Protein AF-A0A061N9H5-F1 (afdb_monomer)

Radius of gyration: 16.97 Å; Cα contacts (8 Å, |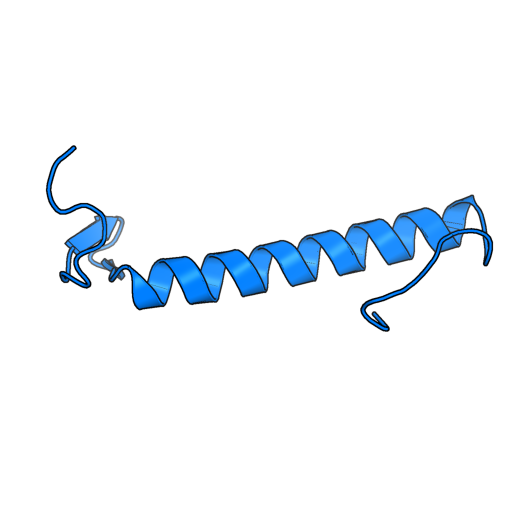Δi|>4): 29; chains: 1; bounding box: 36×19×45 Å

Structure (mmCIF, N/CA/C/O backbone):
data_AF-A0A061N9H5-F1
#
_entry.id   AF-A0A061N9H5-F1
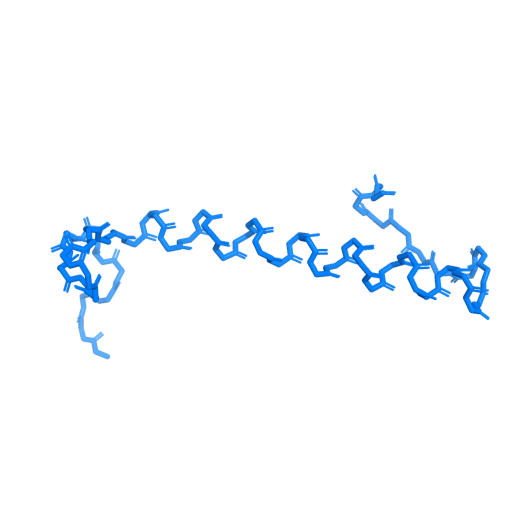#
loop_
_atom_site.group_PDB
_atom_site.id
_atom_site.type_symbol
_atom_site.label_atom_id
_atom_site.label_alt_id
_atom_site.label_comp_id
_atom_site.label_asym_id
_atom_site.label_entity_id
_atom_site.label_seq_id
_atom_site.pdbx_PDB_ins_code
_atom_site.Cartn_x
_atom_site.Cartn_y
_atom_site.Cartn_z
_atom_site.occupancy
_atom_site.B_iso_or_equiv
_atom_site.auth_seq_id
_atom_site.auth_comp_id
_atom_site.auth_asym_id
_atom_site.auth_atom_id
_atom_site.pdbx_PDB_model_num
ATOM 1 N N . MET A 1 1 ? -23.177 -8.943 7.071 1.00 67.38 1 MET A N 1
ATOM 2 C CA . MET A 1 1 ? -23.220 -8.708 8.532 1.00 67.38 1 MET A CA 1
ATOM 3 C C . MET A 1 1 ? -23.664 -7.280 8.774 1.00 67.38 1 MET A C 1
ATOM 5 O O . MET A 1 1 ? -23.141 -6.413 8.091 1.00 67.38 1 MET A O 1
ATOM 9 N N . PRO A 1 2 ? -24.602 -6.996 9.682 1.00 82.56 2 PRO A N 1
ATOM 10 C CA . PRO A 1 2 ? -24.890 -5.618 10.076 1.00 82.56 2 PRO A CA 1
ATOM 11 C C . PRO A 1 2 ? -23.631 -4.963 10.685 1.00 82.56 2 PRO A C 1
ATOM 13 O O . PRO A 1 2 ? -22.814 -5.658 11.283 1.00 82.56 2 PRO A O 1
ATOM 16 N N . ASN A 1 3 ? -23.475 -3.639 10.570 1.00 85.31 3 ASN A N 1
ATOM 17 C CA . ASN A 1 3 ? -22.464 -2.829 11.285 1.00 85.31 3 ASN A CA 1
ATOM 18 C C . ASN A 1 3 ? -20.975 -2.962 10.883 1.00 85.31 3 ASN A C 1
ATOM 20 O O . ASN A 1 3 ? -20.124 -2.370 11.545 1.00 85.31 3 ASN A O 1
ATOM 24 N N . TYR A 1 4 ? -20.632 -3.656 9.796 1.00 79.25 4 TYR A N 1
ATOM 25 C CA . TYR A 1 4 ? -19.234 -3.831 9.348 1.00 79.25 4 TYR A CA 1
ATOM 26 C C . TYR A 1 4 ? -18.513 -2.530 8.942 1.00 79.25 4 TYR A C 1
ATOM 28 O O . TYR A 1 4 ? -17.287 -2.474 8.961 1.00 79.25 4 TYR A O 1
ATOM 36 N N . LEU A 1 5 ? -19.262 -1.474 8.603 1.00 89.75 5 LEU A N 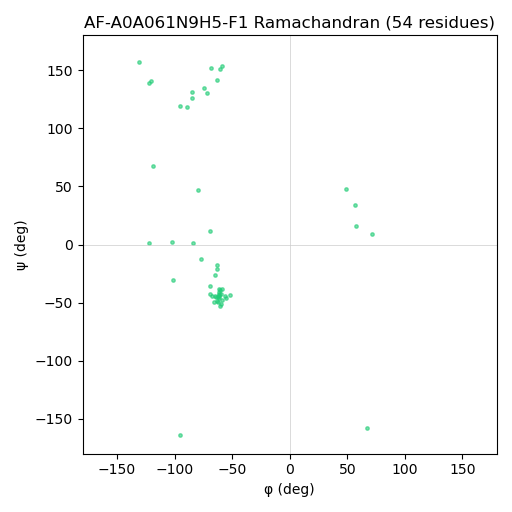1
ATOM 37 C CA . LEU A 1 5 ? -18.713 -0.152 8.275 1.00 89.75 5 LEU A CA 1
ATOM 38 C C . LEU A 1 5 ? -18.433 0.721 9.512 1.00 89.75 5 LEU A C 1
ATOM 40 O O . LEU A 1 5 ? -17.991 1.861 9.382 1.00 89.75 5 LEU A O 1
ATOM 44 N N . GLN A 1 6 ? -18.679 0.218 10.724 1.00 93.19 6 GLN A N 1
ATOM 45 C CA . GLN A 1 6 ? -18.368 0.963 11.940 1.00 93.19 6 GLN A CA 1
ATOM 46 C C . GLN A 1 6 ? -16.856 0.970 12.195 1.00 93.19 6 GLN A C 1
ATOM 48 O O . GLN A 1 6 ? -16.194 -0.065 12.165 1.00 93.19 6 GLN A O 1
ATOM 53 N N . ASN A 1 7 ? -16.299 2.135 12.532 1.00 93.38 7 ASN A N 1
ATOM 54 C CA . ASN A 1 7 ? -14.879 2.290 12.863 1.00 93.38 7 ASN A CA 1
ATOM 55 C C . ASN A 1 7 ? -14.554 1.845 14.305 1.00 93.38 7 ASN A C 1
ATOM 57 O O . ASN A 1 7 ? -13.895 2.565 15.055 1.00 93.38 7 ASN A O 1
ATOM 61 N N . LYS A 1 8 ? -15.051 0.673 14.706 1.00 94.38 8 LYS A N 1
ATOM 62 C CA . LYS A 1 8 ? -14.787 0.077 16.020 1.00 94.38 8 LYS A CA 1
ATOM 63 C C . LYS A 1 8 ? -13.325 -0.353 16.140 1.00 94.38 8 LYS A C 1
ATOM 65 O O . LYS A 1 8 ? -12.679 -0.662 15.139 1.00 94.38 8 LYS A O 1
ATOM 70 N N . VAL A 1 9 ? -12.824 -0.360 17.374 1.00 94.88 9 VAL A N 1
ATOM 71 C CA . VAL A 1 9 ? -11.523 -0.947 17.708 1.00 94.88 9 VAL A CA 1
ATOM 72 C C . VAL A 1 9 ? -11.717 -2.443 17.936 1.00 94.88 9 VAL A C 1
ATOM 74 O O . VAL A 1 9 ? -12.549 -2.845 18.746 1.00 94.88 9 VAL A O 1
ATOM 77 N N . CYS A 1 10 ? -10.938 -3.252 17.232 1.00 92.88 10 CYS A N 1
ATOM 78 C CA . CYS A 1 10 ? -10.888 -4.702 17.351 1.00 92.88 10 CYS A CA 1
ATOM 79 C C . CYS A 1 10 ? -9.466 -5.114 17.737 1.00 92.88 10 CYS A C 1
ATOM 81 O O . CYS A 1 10 ? -8.501 -4.552 17.222 1.00 92.88 10 CYS A O 1
ATOM 83 N N . LYS A 1 11 ? -9.323 -6.103 18.616 1.00 96.06 11 LYS A N 1
ATOM 84 C CA . LYS A 1 11 ? -8.023 -6.686 18.954 1.00 96.06 11 LYS A CA 1
ATOM 85 C C . LYS A 1 11 ? -7.737 -7.841 17.990 1.00 96.06 11 LYS A C 1
ATOM 87 O O . LYS A 1 11 ? -8.532 -8.772 17.909 1.00 96.06 11 LYS A O 1
ATOM 92 N N . GLY A 1 12 ? -6.667 -7.729 17.211 1.00 89.38 12 GLY A N 1
ATOM 93 C CA . GLY A 1 12 ? -6.199 -8.758 16.283 1.00 89.38 12 GLY A CA 1
ATOM 94 C C . GLY A 1 12 ? -5.116 -9.640 16.904 1.00 89.38 12 GLY A C 1
ATOM 95 O O . GLY A 1 12 ? -4.917 -9.642 18.119 1.00 89.38 12 GLY A O 1
ATOM 96 N N . SER A 1 13 ? -4.400 -10.379 16.057 1.00 92.94 13 SER A N 1
ATOM 97 C CA . SER A 1 13 ? -3.230 -11.159 16.471 1.00 92.94 13 SER A CA 1
ATOM 98 C C . SER A 1 13 ? -2.156 -10.269 17.105 1.00 92.94 13 SER A C 1
ATOM 100 O O . SER A 1 13 ? -2.056 -9.086 16.778 1.00 92.94 13 SER A O 1
ATOM 102 N N . TYR A 1 14 ? -1.337 -10.850 17.987 1.00 93.50 14 TYR A N 1
ATOM 103 C CA . TYR A 1 14 ? -0.221 -10.156 18.651 1.00 93.50 14 TYR A CA 1
ATOM 104 C C . TYR A 1 14 ? -0.643 -8.898 19.426 1.00 93.50 14 TYR A C 1
ATOM 106 O O . TYR A 1 14 ? 0.075 -7.903 19.447 1.00 93.50 14 TYR A O 1
ATOM 114 N N . ASP A 1 15 ? -1.842 -8.927 20.015 1.00 93.06 15 ASP A N 1
ATOM 115 C CA . ASP A 1 15 ? -2.442 -7.805 20.743 1.00 93.06 15 ASP A CA 1
ATOM 116 C C . ASP A 1 15 ? -2.592 -6.507 19.923 1.00 93.06 15 ASP A C 1
ATOM 118 O O . ASP A 1 15 ? -2.859 -5.436 20.474 1.00 93.06 15 ASP A O 1
ATOM 122 N N . GLU A 1 16 ? -2.481 -6.584 18.593 1.00 95.00 16 GLU A N 1
ATOM 123 C CA . GLU A 1 16 ? -2.533 -5.411 17.734 1.00 95.00 16 GLU A CA 1
ATOM 124 C C . GLU A 1 16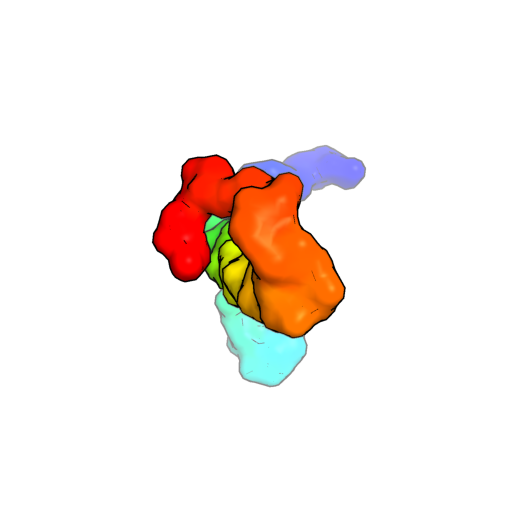 ? -3.958 -4.853 17.655 1.00 95.00 16 GLU A C 1
ATOM 126 O O . GLU A 1 16 ? -4.920 -5.564 17.363 1.00 95.00 16 GLU A O 1
ATOM 131 N N . LEU A 1 17 ? -4.105 -3.544 17.863 1.00 96.56 17 LEU A N 1
ATOM 132 C CA . LEU A 1 17 ? -5.392 -2.868 17.733 1.00 96.56 17 LEU A CA 1
ATOM 133 C C . LEU A 1 17 ? -5.667 -2.475 16.277 1.00 96.56 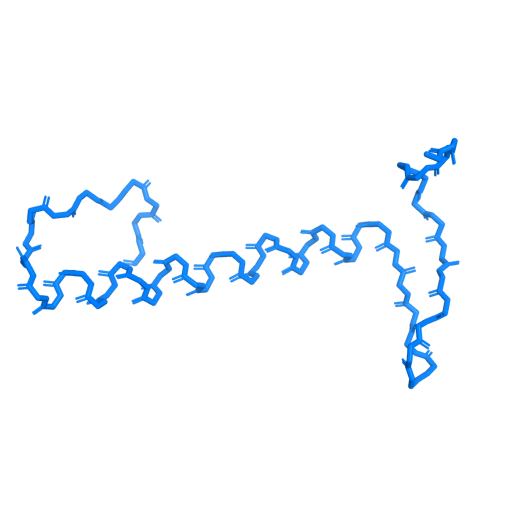17 LEU A C 1
ATOM 135 O O . LEU A 1 17 ? -4.846 -1.842 15.601 1.00 96.56 17 LEU A O 1
ATOM 139 N N . TRP A 1 18 ? -6.863 -2.813 15.810 1.00 95.81 18 TRP A N 1
ATOM 140 C CA . TRP A 1 18 ? -7.338 -2.616 14.448 1.00 95.81 18 TRP A CA 1
ATOM 141 C C . TRP A 1 18 ? -8.605 -1.777 14.424 1.00 95.81 18 TRP A C 1
ATOM 143 O O . TRP A 1 18 ? -9.497 -1.944 15.243 1.00 95.81 18 TRP A O 1
ATOM 153 N N . THR A 1 19 ? -8.691 -0.871 13.458 1.00 95.56 19 THR A N 1
ATOM 154 C CA . THR A 1 19 ? -9.907 -0.111 13.150 1.00 95.56 19 THR A CA 1
ATOM 155 C C . THR A 1 19 ? -10.168 -0.188 11.657 1.00 95.56 19 THR A C 1
ATOM 157 O O . THR A 1 19 ? -9.220 -0.363 10.885 1.00 95.56 19 THR A O 1
ATOM 160 N N . LEU A 1 20 ? -11.418 0.009 11.226 1.00 95.50 20 LEU A N 1
ATOM 161 C CA . LEU A 1 20 ? -11.750 0.070 9.798 1.00 95.50 20 LEU A CA 1
ATOM 162 C C . LEU A 1 20 ? -10.858 1.084 9.062 1.00 95.50 20 LEU A C 1
ATOM 164 O O . LEU A 1 20 ? -10.285 0.773 8.023 1.00 95.50 20 LEU A O 1
ATOM 168 N N . ARG A 1 21 ? -10.628 2.265 9.650 1.00 95.88 21 ARG A N 1
ATOM 169 C CA . ARG A 1 21 ? -9.721 3.288 9.106 1.00 95.88 21 ARG A CA 1
ATOM 170 C C . ARG A 1 21 ? -8.271 2.805 8.993 1.00 95.88 21 ARG A C 1
ATOM 172 O O . ARG A 1 21 ? -7.575 3.177 8.050 1.00 95.88 21 ARG A O 1
ATOM 179 N N . LYS A 1 22 ? -7.767 2.029 9.959 1.00 95.69 22 LYS A N 1
ATOM 180 C CA . LYS A 1 22 ? -6.412 1.451 9.890 1.00 95.69 22 LYS A CA 1
ATOM 181 C C . LYS A 1 22 ? -6.321 0.412 8.774 1.00 95.69 22 LYS A C 1
ATOM 183 O O . LYS A 1 22 ? -5.369 0.467 8.000 1.00 95.69 22 LYS A O 1
ATOM 188 N N . VAL A 1 23 ? -7.316 -0.467 8.661 1.00 95.38 23 VAL A N 1
ATOM 189 C CA . VAL A 1 23 ? -7.393 -1.470 7.590 1.00 95.38 23 VAL A CA 1
ATOM 190 C C . VAL A 1 23 ? -7.424 -0.791 6.223 1.00 95.38 23 VAL A C 1
ATOM 192 O O . VAL A 1 23 ? -6.570 -1.083 5.398 1.00 95.38 23 VAL A O 1
ATOM 195 N N . MET A 1 24 ? -8.314 0.182 6.010 1.00 96.81 24 MET A N 1
ATOM 196 C CA . MET A 1 24 ? -8.457 0.871 4.720 1.00 96.81 24 MET A CA 1
ATOM 197 C C . MET A 1 24 ? -7.183 1.609 4.292 1.00 96.81 24 MET A C 1
ATOM 199 O O . MET A 1 24 ? -6.775 1.517 3.138 1.00 96.81 24 MET A O 1
ATOM 203 N N . ARG A 1 25 ? -6.488 2.280 5.224 1.00 97.00 25 ARG A N 1
ATOM 204 C CA . ARG A 1 25 ? -5.188 2.910 4.925 1.00 97.00 25 ARG A CA 1
ATOM 205 C C . ARG A 1 25 ? -4.137 1.889 4.494 1.00 97.00 25 ARG A C 1
ATOM 207 O O . ARG A 1 25 ? -3.411 2.135 3.537 1.00 97.00 25 ARG A O 1
ATOM 214 N N . ARG A 1 26 ? -4.052 0.750 5.190 1.00 96.50 26 ARG A N 1
ATOM 215 C CA . ARG A 1 26 ? -3.103 -0.318 4.841 1.00 96.50 26 ARG A CA 1
ATOM 216 C C . ARG A 1 26 ? -3.474 -1.009 3.537 1.00 96.50 26 ARG A C 1
ATOM 218 O O . ARG A 1 26 ? -2.569 -1.348 2.791 1.00 96.50 26 ARG A O 1
ATOM 225 N N . PHE A 1 27 ? -4.764 -1.173 3.260 1.00 97.25 27 PHE A N 1
ATOM 226 C CA . PHE A 1 27 ? -5.264 -1.740 2.014 1.00 97.25 27 PH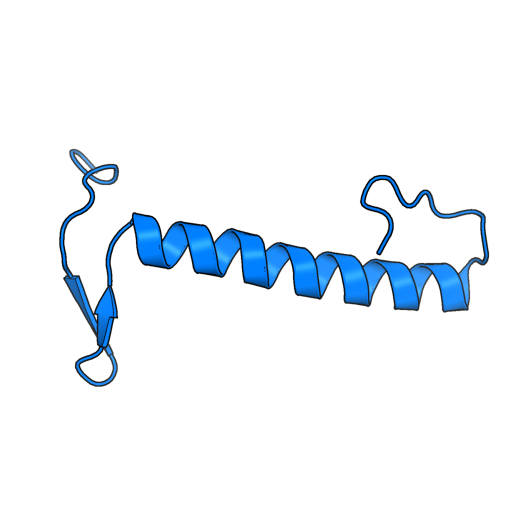E A CA 1
ATOM 227 C C . PHE A 1 27 ? -4.825 -0.894 0.814 1.00 97.25 27 PHE A C 1
ATOM 229 O O . PHE A 1 27 ? -4.146 -1.414 -0.062 1.00 97.25 27 PHE A O 1
ATOM 236 N N . ILE A 1 28 ? -5.095 0.417 0.833 1.00 96.69 28 ILE A N 1
ATOM 237 C CA . ILE A 1 28 ? -4.676 1.336 -0.242 1.00 96.69 28 ILE A CA 1
ATOM 238 C C . ILE A 1 28 ? -3.146 1.381 -0.368 1.00 96.69 28 ILE A C 1
ATOM 240 O O . ILE A 1 28 ? -2.608 1.357 -1.471 1.00 96.69 28 ILE A O 1
ATOM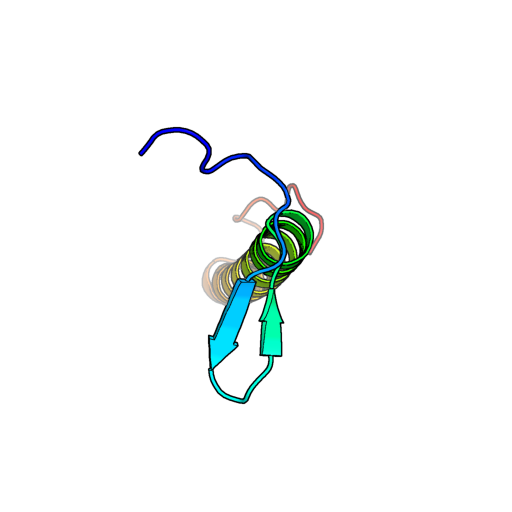 244 N N . TRP A 1 29 ? -2.423 1.436 0.754 1.00 96.50 29 TRP A N 1
ATOM 245 C CA . TRP A 1 29 ? -0.957 1.442 0.735 1.00 96.50 29 TRP A CA 1
ATOM 246 C C . TRP A 1 29 ? -0.374 0.162 0.121 1.00 96.50 29 TRP A C 1
ATOM 248 O O . TRP A 1 29 ? 0.524 0.233 -0.716 1.00 96.50 29 TRP A O 1
ATOM 258 N N . HIS A 1 30 ? -0.902 -0.995 0.516 1.00 97.50 30 HIS A N 1
ATOM 259 C CA . HIS A 1 30 ? -0.509 -2.299 -0.004 1.00 97.50 30 HIS A CA 1
ATOM 260 C C . HIS A 1 30 ? -0.800 -2.404 -1.501 1.00 97.50 30 HIS A C 1
ATOM 262 O O . HIS A 1 30 ? 0.095 -2.745 -2.272 1.00 97.50 30 HIS A O 1
ATOM 268 N N . ASP A 1 31 ? -2.018 -2.046 -1.909 1.00 96.50 31 ASP A N 1
ATOM 269 C CA . ASP A 1 31 ? -2.441 -2.024 -3.308 1.00 96.50 31 ASP A CA 1
ATOM 270 C C . ASP A 1 31 ? -1.506 -1.158 -4.165 1.00 96.50 31 ASP A C 1
ATOM 272 O O . ASP A 1 31 ? -0.970 -1.616 -5.172 1.00 96.50 31 ASP A O 1
ATOM 276 N N . ARG A 1 32 ? -1.163 0.044 -3.685 1.00 95.75 32 ARG A N 1
ATOM 277 C CA . ARG A 1 32 ? -0.234 0.948 -4.374 1.00 95.75 32 ARG A CA 1
ATOM 278 C C . ARG A 1 32 ? 1.164 0.349 -4.567 1.00 95.75 32 ARG A C 1
ATOM 280 O O . ARG A 1 32 ? 1.789 0.580 -5.602 1.00 95.75 32 ARG A O 1
ATOM 287 N N . ILE A 1 33 ? 1.690 -0.383 -3.582 1.00 97.00 33 ILE A N 1
ATOM 288 C CA . ILE A 1 33 ? 3.014 -1.022 -3.688 1.00 97.00 33 ILE A CA 1
ATOM 289 C C . ILE A 1 33 ? 2.986 -2.158 -4.708 1.00 97.00 33 ILE A C 1
ATOM 291 O O . ILE A 1 33 ? 3.908 -2.264 -5.522 1.00 97.00 33 ILE A O 1
ATOM 295 N N . HIS A 1 34 ? 1.929 -2.973 -4.697 1.00 96.88 34 HIS A N 1
ATOM 296 C CA . HIS A 1 34 ? 1.753 -4.032 -5.690 1.00 96.88 34 HIS A CA 1
ATOM 297 C C . HIS A 1 34 ? 1.617 -3.465 -7.092 1.00 96.88 34 HIS A C 1
ATOM 299 O O . HIS A 1 34 ? 2.371 -3.874 -7.971 1.00 96.88 34 HIS A O 1
ATOM 305 N N . ALA A 1 35 ? 0.760 -2.462 -7.283 1.00 95.62 35 ALA A N 1
ATOM 306 C CA . ALA A 1 35 ? 0.584 -1.796 -8.567 1.00 95.62 35 ALA A CA 1
ATOM 307 C C . ALA A 1 35 ? 1.910 -1.230 -9.103 1.00 95.62 35 ALA A C 1
ATOM 309 O O . ALA A 1 35 ? 2.264 -1.474 -10.255 1.00 95.62 35 ALA A O 1
ATOM 310 N N . LYS A 1 36 ? 2.714 -0.573 -8.253 1.00 95.62 36 LYS A N 1
ATOM 311 C CA . LYS A 1 36 ? 4.055 -0.095 -8.631 1.00 95.62 36 LYS A CA 1
ATOM 312 C C . LYS A 1 36 ? 4.997 -1.235 -9.033 1.00 95.62 36 LYS A C 1
ATOM 314 O O . LYS A 1 36 ? 5.742 -1.102 -10.003 1.00 95.62 36 LYS A O 1
ATOM 319 N N . SER A 1 37 ? 5.002 -2.345 -8.295 1.00 96.75 37 SER A N 1
ATOM 320 C CA . SER A 1 37 ? 5.832 -3.516 -8.616 1.00 96.75 37 SER A CA 1
ATOM 321 C C . SER A 1 37 ? 5.428 -4.154 -9.950 1.00 96.75 37 SER A C 1
ATOM 323 O O . SER A 1 37 ? 6.278 -4.432 -10.802 1.00 96.75 37 SER A O 1
ATOM 325 N N . MET A 1 38 ? 4.121 -4.319 -10.160 1.00 95.50 38 MET A N 1
ATOM 326 C CA . MET A 1 38 ? 3.548 -4.830 -11.402 1.00 95.50 38 MET A CA 1
ATOM 327 C C . MET A 1 38 ? 3.884 -3.915 -12.577 1.00 95.50 38 MET A C 1
ATOM 329 O O . MET A 1 38 ? 4.368 -4.410 -13.589 1.00 95.50 38 MET A O 1
ATOM 333 N N . TYR A 1 39 ? 3.730 -2.595 -12.423 1.00 95.81 39 TYR A N 1
ATOM 334 C CA . TYR A 1 39 ? 4.087 -1.623 -13.456 1.00 95.81 39 TYR A CA 1
ATOM 335 C C . TYR A 1 39 ? 5.569 -1.710 -13.835 1.00 95.81 39 TYR A C 1
ATOM 337 O O . TYR A 1 39 ? 5.895 -1.823 -15.011 1.00 95.81 39 TYR A O 1
ATOM 345 N N . ARG A 1 40 ? 6.486 -1.743 -12.857 1.00 94.56 40 ARG A N 1
ATOM 346 C CA . ARG A 1 40 ? 7.930 -1.883 -13.128 1.0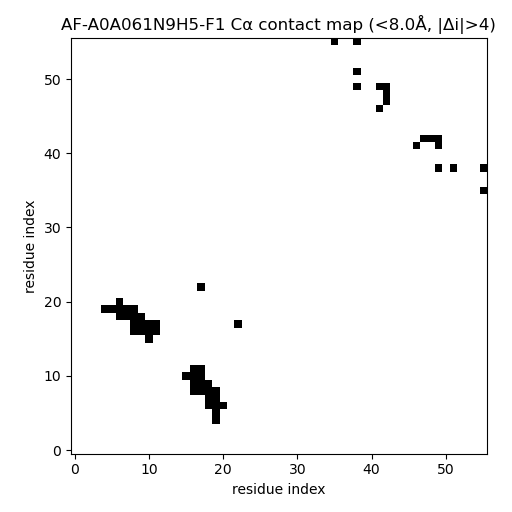0 94.56 40 ARG A CA 1
ATOM 347 C C . ARG A 1 40 ? 8.255 -3.171 -13.881 1.00 94.56 40 ARG A C 1
ATOM 349 O O . ARG A 1 40 ? 9.060 -3.150 -14.807 1.00 94.56 40 ARG A O 1
ATOM 356 N N . THR A 1 41 ? 7.628 -4.275 -13.484 1.00 95.75 41 THR A N 1
ATOM 357 C CA . THR A 1 41 ? 7.802 -5.577 -14.141 1.00 95.75 41 THR A CA 1
ATOM 358 C C . THR A 1 41 ? 7.269 -5.536 -15.568 1.00 95.75 41 THR A C 1
ATOM 360 O O . THR A 1 41 ? 7.933 -6.000 -16.493 1.00 95.75 41 THR A O 1
ATOM 363 N N . ALA A 1 42 ? 6.093 -4.938 -15.753 1.00 95.06 42 ALA A N 1
ATOM 364 C CA . ALA A 1 42 ? 5.458 -4.825 -17.048 1.00 95.06 42 ALA A CA 1
ATOM 365 C C . ALA A 1 42 ? 6.264 -3.934 -17.998 1.00 95.06 42 ALA A C 1
ATOM 367 O O . ALA A 1 42 ? 6.624 -4.369 -19.089 1.00 95.06 42 ALA A O 1
ATOM 368 N N . ASN A 1 43 ? 6.655 -2.744 -17.547 1.00 94.56 43 ASN A N 1
ATOM 369 C CA . ASN A 1 43 ? 7.498 -1.824 -18.304 1.00 94.56 43 ASN A CA 1
ATOM 370 C C . ASN A 1 43 ? 8.855 -2.455 -18.664 1.00 94.56 43 ASN A C 1
ATOM 372 O O . ASN A 1 43 ? 9.342 -2.298 -19.776 1.00 94.56 43 ASN A O 1
ATOM 376 N N . SER A 1 44 ? 9.449 -3.246 -17.763 1.00 94.06 44 SER A N 1
ATOM 377 C CA . SER A 1 44 ? 10.693 -3.971 -18.056 1.00 94.06 44 SER A CA 1
ATOM 378 C C . SER A 1 44 ? 10.544 -5.036 -19.147 1.00 94.06 44 SER A C 1
ATOM 380 O O . SER A 1 44 ? 11.547 -5.396 -19.761 1.00 94.06 44 SER A O 1
ATOM 382 N N . ARG A 1 45 ? 9.344 -5.593 -19.353 1.00 94.81 45 ARG A N 1
ATOM 383 C CA . ARG A 1 45 ? 9.116 -6.698 -20.295 1.00 94.81 45 ARG A CA 1
ATOM 384 C C . ARG A 1 45 ? 8.498 -6.253 -21.616 1.00 94.81 45 ARG A C 1
ATOM 386 O O . ARG A 1 45 ? 8.760 -6.880 -22.638 1.00 94.81 45 ARG A O 1
ATOM 393 N N . TRP A 1 46 ? 7.699 -5.193 -21.587 1.00 92.62 46 TRP A N 1
ATOM 394 C CA . TRP A 1 46 ? 6.916 -4.715 -22.727 1.00 92.62 46 TRP A CA 1
ATOM 395 C C . TRP A 1 46 ? 7.218 -3.255 -23.110 1.00 92.62 46 TRP A C 1
ATOM 397 O O . TRP A 1 46 ? 6.645 -2.749 -24.074 1.00 92.62 46 TRP A O 1
ATOM 407 N N . GLY A 1 47 ? 8.143 -2.588 -22.410 1.00 84.25 47 GLY A N 1
ATOM 408 C CA . GLY A 1 47 ? 8.533 -1.202 -22.681 1.00 84.25 47 GLY A CA 1
ATOM 409 C C . GLY A 1 47 ? 7.415 -0.194 -22.395 1.00 84.25 47 GLY A C 1
ATOM 410 O O . GLY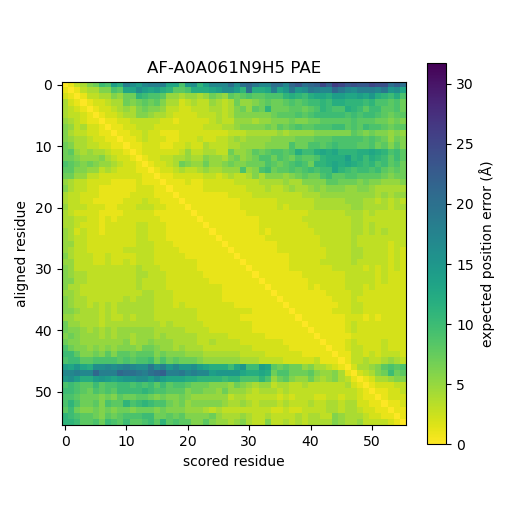 A 1 47 ? 6.468 -0.488 -21.668 1.00 84.25 47 GLY A O 1
ATOM 411 N N . GLU A 1 48 ? 7.501 0.980 -23.027 1.00 77.06 48 GLU A N 1
ATOM 412 C CA . GLU A 1 48 ? 6.591 2.130 -22.841 1.00 77.06 48 GLU A CA 1
ATOM 413 C C . GLU A 1 48 ? 5.161 1.916 -23.383 1.00 77.06 48 GLU A C 1
ATOM 415 O O . GLU A 1 48 ? 4.374 2.852 -23.482 1.00 77.06 48 GLU A O 1
ATOM 420 N N . THR A 1 49 ? 4.797 0.684 -23.738 1.00 87.56 49 THR A N 1
ATOM 421 C CA . THR A 1 49 ? 3.447 0.333 -24.209 1.00 87.56 49 THR A CA 1
ATOM 422 C C . THR A 1 49 ? 2.423 0.229 -23.075 1.00 87.56 49 THR A C 1
ATOM 424 O O . THR A 1 49 ? 1.222 0.165 -23.331 1.00 87.56 49 THR A O 1
ATOM 427 N N . ILE A 1 50 ? 2.884 0.205 -21.821 1.00 89.19 50 ILE A N 1
ATOM 428 C CA . ILE A 1 50 ? 2.046 0.087 -20.626 1.00 89.19 50 ILE A CA 1
ATOM 429 C C . ILE A 1 50 ? 1.756 1.483 -20.066 1.00 89.19 50 ILE A C 1
ATOM 431 O O . ILE A 1 50 ? 2.667 2.194 -19.647 1.00 89.19 50 ILE A O 1
ATOM 435 N N . GLU A 1 51 ? 0.479 1.861 -20.003 1.00 89.25 51 GLU A N 1
ATOM 436 C CA . GLU A 1 51 ? 0.057 3.139 -19.423 1.00 89.25 51 GLU A CA 1
ATOM 437 C C . GLU A 1 51 ? 0.391 3.238 -17.922 1.00 89.25 51 GLU A C 1
ATOM 439 O O . GLU A 1 51 ? 0.233 2.280 -17.159 1.00 89.25 51 GLU A O 1
ATOM 444 N N . ASN A 1 52 ? 0.806 4.432 -17.478 1.00 91.00 52 ASN A N 1
ATOM 445 C CA . ASN A 1 52 ? 1.104 4.739 -16.074 1.00 91.00 52 ASN A CA 1
ATOM 446 C C . ASN A 1 52 ? 0.194 5.852 -15.519 1.00 91.00 52 ASN A C 1
ATOM 448 O O . ASN A 1 52 ? 0.679 6.944 -15.211 1.00 91.00 52 ASN A O 1
ATOM 452 N N . PRO A 1 53 ? -1.121 5.609 -15.356 1.00 90.12 53 PRO A N 1
ATOM 453 C CA . PRO A 1 53 ? -2.062 6.635 -14.890 1.00 90.12 53 PRO A CA 1
ATOM 454 C C . PRO A 1 53 ? -1.772 7.130 -13.462 1.00 90.12 53 PRO A C 1
ATOM 456 O O . PRO A 1 53 ? -2.247 8.188 -13.058 1.00 90.12 53 PRO A O 1
ATOM 459 N N . PHE A 1 54 ? -0.986 6.375 -12.687 1.00 89.94 54 PHE A N 1
ATOM 460 C CA . PHE A 1 54 ? -0.617 6.702 -11.309 1.00 89.94 54 PHE A CA 1
ATOM 461 C C . PHE A 1 54 ? 0.800 7.277 -11.165 1.00 89.94 54 PHE A C 1
ATOM 463 O O . PHE A 1 54 ? 1.224 7.538 -10.036 1.00 89.94 54 PHE A O 1
ATOM 470 N N . TYR A 1 55 ? 1.523 7.464 -12.277 1.00 88.62 55 TYR A N 1
ATOM 471 C CA . TYR A 1 55 ? 2.885 8.010 -12.323 1.00 88.62 55 TYR A CA 1
ATOM 472 C C . TYR A 1 55 ? 3.852 7.337 -11.321 1.00 88.62 55 TYR A C 1
ATOM 474 O O . TYR A 1 55 ? 4.533 8.005 -10.540 1.00 88.62 55 TYR A O 1
ATOM 482 N N . PHE A 1 56 ? 3.857 5.996 -11.297 1.00 88.00 56 PHE A N 1
ATOM 483 C CA . PHE A 1 56 ? 4.687 5.164 -10.410 1.00 88.00 56 PHE A CA 1
ATOM 484 C C . PHE A 1 56 ? 6.196 5.285 -10.611 1.00 88.00 56 PHE A C 1
ATOM 486 O O . PHE A 1 56 ? 6.635 5.423 -11.770 1.00 88.00 56 PHE A O 1
#

Solvent-accessible surface area (backbone atoms only — not comparable to full-atom values): 3524 Å² total; per-residue (Å²): 122,87,74,77,87,51,73,53,82,42,76,52,75,92,76,38,79,41,30,50,67,57,50,52,54,50,49,54,53,50,51,52,52,50,52,41,53,51,47,54,53,46,37,74,76,62,40,91,78,61,88,61,94,78,73,114

pLDDT: mean 92.56, std 5.63, range [67.38, 97.5]

Secondary structure (DSSP, 8-state):
-TTTTS---EE-GGG-EE-HHHHHHHHHHHHHHHHHHHHHHHHHHHGGGS--TT--

Mean predicted aligned error: 4.61 Å

Sequence (56 aa):
MPNYLQNKVCKGSYDELWTLRKVMRRFIWHDRIHAKSMYRTANSRWGETIENPFYF

Nearest PDB structures (foldseek):
  8xqx-assembly1_D  TM=4.450E-01  e=6.074E+00  Chlamydomonas reinhardtii

Foldseek 3Di:
DPPPPDQDWDQDPPRDTDGPVNVVVVVVVVVVVVVVVVVVVCCVVPNPPDDDPPVD